Protein AF-A0A935DKV4-F1 (afdb_monomer_lite)

Sequence (90 aa):
MSVVQLMHRRLLKGEQWRWYLSDVLLPGAGAVLVALAASLAPVPSTRLGALALVAAVYAVAASVAAASAPVSREMIRARLFRRLWPTSPL

Foldseek 3Di:
DPPPPPPVPPDDPPCVVVCCVQAPVQLVVLLVVLVVVLVPDDDDPDPVVNVVSVVVSVVRSVVRSCCRGPVNVVVVVVVVVCVVDPPDDD

Secondary structure (DSSP, 8-state):
------GGGT--TTHHHHHIIIIIHHHHHHHHHHHHHHTTSPPPSSHHHHHHHHHHHHHHHHHHHHHHSHHHHHHHHHHHHHHH------

Radius of gyration: 19.18 Å; chains: 1; bounding box: 29×51×48 Å

pLDDT: mean 78.93, std 15.4, range [37.44, 97.31]

Structure (mmCIF, N/CA/C/O backbone):
data_AF-A0A935DKV4-F1
#
_entry.id   AF-A0A935DKV4-F1
#
loop_
_atom_site.group_PDB
_atom_site.id
_atom_site.type_symbol
_atom_site.label_atom_id
_atom_site.label_alt_id
_atom_site.label_comp_id
_atom_site.label_asym_id
_atom_site.label_entity_id
_atom_site.label_seq_id
_atom_site.pdbx_PDB_ins_code
_atom_site.Cartn_x
_atom_site.Cartn_y
_atom_site.Cartn_z
_atom_site.occupancy
_atom_site.B_iso_or_equiv
_atom_site.auth_seq_id
_atom_site.auth_comp_id
_atom_site.auth_asym_id
_atom_site.auth_atom_id
_atom_site.pdbx_PDB_model_num
ATOM 1 N N . MET A 1 1 ? 13.278 5.250 26.486 1.00 37.44 1 MET A N 1
ATOM 2 C CA . MET A 1 1 ? 12.139 4.382 26.860 1.00 37.44 1 MET A CA 1
ATOM 3 C C . MET A 1 1 ? 11.284 4.159 25.626 1.00 37.44 1 MET A C 1
ATOM 5 O O . MET A 1 1 ? 10.433 4.981 25.317 1.00 37.44 1 MET A O 1
ATOM 9 N N . SER A 1 2 ? 11.557 3.097 24.871 1.00 45.31 2 SER A N 1
ATOM 10 C CA . SER A 1 2 ? 10.725 2.713 23.730 1.00 45.31 2 SER A CA 1
ATOM 11 C C . SER A 1 2 ? 9.443 2.108 24.288 1.00 45.31 2 SER A C 1
ATOM 13 O O . SER A 1 2 ? 9.448 0.980 24.774 1.00 45.31 2 SER A O 1
ATOM 15 N N . VAL A 1 3 ? 8.362 2.887 24.313 1.00 47.66 3 VAL A N 1
ATOM 16 C CA . VAL A 1 3 ? 7.038 2.381 24.683 1.00 47.66 3 VAL A CA 1
ATOM 17 C C . VAL A 1 3 ? 6.614 1.423 23.578 1.00 47.66 3 VAL A C 1
ATOM 19 O O . VAL A 1 3 ? 6.083 1.835 22.550 1.00 47.66 3 VAL A O 1
ATOM 22 N N . VAL A 1 4 ? 6.889 0.133 23.762 1.00 48.34 4 VAL A N 1
ATOM 23 C CA . VAL A 1 4 ? 6.284 -0.908 22.937 1.00 48.34 4 VAL A CA 1
ATOM 24 C C . VAL A 1 4 ? 4.804 -0.903 23.304 1.00 48.34 4 VAL A C 1
ATOM 26 O O . VAL A 1 4 ? 4.410 -1.399 24.359 1.00 48.34 4 VAL A O 1
ATOM 29 N N . GLN A 1 5 ? 3.987 -0.264 22.466 1.00 51.22 5 GLN A N 1
ATOM 30 C CA . GLN A 1 5 ? 2.530 -0.338 22.520 1.00 51.22 5 GLN A CA 1
ATOM 31 C C . GLN A 1 5 ? 2.137 -1.797 22.256 1.00 51.22 5 GLN A C 1
ATOM 33 O O . GLN A 1 5 ? 1.878 -2.199 21.125 1.00 51.22 5 GLN A O 1
ATOM 38 N N . LEU A 1 6 ? 2.154 -2.623 23.304 1.00 53.00 6 LEU A N 1
ATOM 39 C CA . LEU A 1 6 ? 1.695 -4.008 23.275 1.00 53.00 6 LEU A CA 1
ATOM 40 C C . LEU A 1 6 ? 0.162 -4.012 23.142 1.00 53.00 6 LEU A C 1
ATOM 42 O O . LEU A 1 6 ? -0.564 -4.298 24.094 1.00 53.00 6 LEU A O 1
ATOM 46 N N . MET A 1 7 ? -0.327 -3.716 21.932 1.00 57.22 7 MET A N 1
ATOM 47 C CA . MET A 1 7 ? -1.729 -3.859 21.503 1.00 57.22 7 MET A CA 1
ATOM 48 C C . MET A 1 7 ? -2.292 -5.251 21.838 1.00 57.22 7 MET A C 1
ATOM 50 O O . MET A 1 7 ? -3.485 -5.413 22.080 1.00 57.22 7 MET A O 1
ATOM 54 N N . HIS A 1 8 ? -1.421 -6.261 21.938 1.00 54.41 8 HIS A N 1
ATOM 55 C CA . HIS A 1 8 ? -1.772 -7.637 22.285 1.00 54.41 8 HIS A CA 1
ATOM 56 C C . HIS A 1 8 ? -2.414 -7.815 23.666 1.00 54.41 8 HIS A C 1
ATOM 58 O O . HIS A 1 8 ? -3.131 -8.791 23.862 1.00 54.41 8 HIS A O 1
ATOM 64 N N . ARG A 1 9 ? -2.197 -6.904 24.627 1.00 53.50 9 ARG A N 1
ATOM 65 C CA . ARG A 1 9 ? -2.679 -7.107 26.007 1.00 53.50 9 ARG A CA 1
ATOM 66 C C . ARG A 1 9 ? -4.081 -6.546 26.277 1.00 53.50 9 ARG A C 1
ATOM 68 O O . ARG A 1 9 ? -4.669 -6.898 27.292 1.00 53.50 9 ARG A O 1
ATOM 75 N N . ARG A 1 10 ? -4.614 -5.682 25.399 1.00 55.44 10 ARG A N 1
ATOM 76 C CA . ARG A 1 10 ? -5.927 -5.018 25.574 1.00 55.44 10 ARG A CA 1
ATOM 77 C C . ARG A 1 10 ? -7.054 -5.585 24.725 1.00 55.44 10 ARG A C 1
ATOM 79 O O . ARG A 1 10 ? -8.209 -5.258 24.958 1.00 55.44 10 ARG A O 1
ATOM 86 N N . LEU A 1 11 ? -6.736 -6.425 23.754 1.00 58.88 11 LEU A N 1
ATOM 87 C CA . LEU A 1 11 ? -7.737 -6.934 22.842 1.00 58.88 11 LEU A CA 1
ATOM 88 C C . LEU A 1 11 ? -8.467 -8.136 23.460 1.00 58.88 11 LEU A C 1
ATOM 90 O O . LEU A 1 11 ? -8.064 -9.286 23.279 1.00 58.88 11 LEU A O 1
ATOM 94 N N . LEU A 1 12 ? -9.546 -7.856 24.196 1.00 62.03 12 LEU A N 1
ATOM 95 C CA . LEU A 1 12 ? -10.565 -8.842 24.567 1.00 62.03 12 LEU A CA 1
ATOM 96 C C . LEU A 1 12 ? -10.978 -9.628 23.310 1.00 62.03 12 LEU A C 1
ATOM 98 O O . LEU A 1 12 ? -11.193 -9.036 22.248 1.00 62.03 12 LEU A O 1
ATOM 102 N N . LYS A 1 13 ? -11.055 -10.963 23.406 1.00 57.78 13 LYS A N 1
ATOM 103 C CA . LYS A 1 13 ? -11.486 -11.850 22.309 1.00 57.78 13 LYS A CA 1
ATOM 104 C C . LYS A 1 13 ? -12.860 -11.374 21.805 1.00 57.78 13 LYS A C 1
ATOM 106 O O . LYS A 1 13 ? -13.859 -11.572 22.481 1.00 57.78 13 LYS A O 1
ATOM 111 N N . GLY A 1 14 ? -12.884 -10.683 20.664 1.00 66.75 14 GLY A N 1
ATOM 112 C CA . GLY A 1 14 ? -14.067 -10.000 20.115 1.00 66.75 14 GLY A CA 1
ATOM 113 C C . GLY A 1 14 ? -13.768 -8.592 19.585 1.00 66.75 14 GLY A C 1
ATOM 114 O O . GLY A 1 14 ? -14.187 -8.250 18.483 1.00 66.75 14 GLY A O 1
ATOM 115 N N . GLU A 1 15 ? -12.951 -7.804 20.291 1.00 67.69 15 GLU A N 1
ATOM 116 C CA . GLU A 1 15 ? -12.550 -6.462 19.833 1.00 67.69 15 GLU A CA 1
ATOM 117 C C . GLU A 1 15 ? -11.400 -6.482 18.817 1.00 67.69 15 GLU A C 1
ATOM 119 O O . GLU A 1 15 ? -11.228 -5.518 18.076 1.00 67.69 15 GLU A O 1
ATOM 124 N N . GLN A 1 16 ? -10.661 -7.596 18.716 1.00 72.56 16 GLN A N 1
ATOM 125 C CA . GLN A 1 16 ? -9.608 -7.796 17.702 1.00 72.56 16 GLN A CA 1
ATOM 126 C C . GLN A 1 16 ? -10.131 -7.613 16.288 1.00 72.56 16 GLN A C 1
ATOM 128 O O . GLN A 1 16 ? -9.543 -6.874 15.506 1.00 72.56 16 GLN A O 1
ATOM 133 N N . TRP A 1 17 ? -11.253 -8.258 15.975 1.00 72.62 17 TRP A N 1
ATOM 134 C CA . TRP A 1 17 ? -11.856 -8.167 14.653 1.00 72.62 17 TRP A CA 1
ATOM 135 C C . TRP A 1 17 ? -12.319 -6.753 14.355 1.00 72.62 17 TRP A C 1
ATOM 137 O O . TRP A 1 17 ? -12.044 -6.246 13.276 1.00 72.62 17 TRP A O 1
ATOM 147 N N . ARG A 1 18 ? -12.943 -6.078 15.325 1.00 74.88 18 ARG A N 1
ATOM 148 C CA . ARG A 1 18 ? -13.350 -4.682 15.157 1.00 74.88 18 ARG A CA 1
ATOM 149 C C . ARG A 1 18 ? -12.151 -3.780 14.875 1.00 74.88 18 ARG A C 1
ATOM 151 O O . ARG A 1 18 ? -12.228 -2.989 13.946 1.00 74.88 18 ARG A O 1
ATOM 158 N N . TRP A 1 19 ? -11.058 -3.953 15.614 1.00 74.00 19 TRP A N 1
ATOM 159 C CA . TRP A 1 19 ? -9.826 -3.192 15.424 1.00 74.00 19 TRP A CA 1
ATOM 160 C C . TRP A 1 19 ? -9.172 -3.466 14.062 1.00 74.00 19 TRP A C 1
ATOM 162 O O . TRP A 1 19 ? -8.828 -2.538 13.342 1.00 74.00 19 TRP A O 1
ATOM 172 N N . TYR A 1 20 ? -9.071 -4.731 13.643 1.00 75.88 20 TYR A N 1
ATOM 173 C CA . TYR A 1 20 ? -8.573 -5.074 12.307 1.00 75.88 20 TYR A CA 1
ATOM 174 C C . TYR A 1 20 ? -9.450 -4.484 11.194 1.00 75.88 20 TYR A C 1
ATOM 176 O O . TYR A 1 20 ? -8.934 -3.937 10.218 1.00 75.88 20 TYR A O 1
ATOM 184 N N . LEU A 1 21 ? -10.773 -4.562 11.345 1.00 78.94 21 LEU A N 1
ATOM 185 C CA . LEU A 1 21 ? -11.719 -4.013 10.379 1.00 78.94 21 LEU A CA 1
ATOM 186 C C . LEU A 1 21 ? -11.659 -2.477 10.319 1.00 78.94 21 LEU A C 1
ATOM 188 O O . LEU A 1 21 ? -11.756 -1.915 9.233 1.00 78.94 21 LEU A O 1
ATOM 192 N N . SER A 1 22 ? -11.488 -1.787 11.449 1.00 75.62 22 SER A N 1
ATOM 193 C CA . SER A 1 22 ? -11.452 -0.319 11.480 1.00 75.62 22 SER A CA 1
ATOM 194 C C . SER A 1 22 ? -10.099 0.258 11.073 1.00 75.62 22 SER A C 1
ATOM 196 O O . SER A 1 22 ? -10.050 1.229 10.316 1.00 75.62 22 SER A O 1
ATOM 198 N N . ASP A 1 23 ? -9.006 -0.338 11.548 1.00 77.38 23 ASP A N 1
ATOM 199 C CA . ASP A 1 23 ? -7.683 0.287 11.498 1.00 77.38 23 ASP A CA 1
ATOM 200 C C . ASP A 1 23 ? -6.834 -0.245 10.341 1.00 77.38 23 ASP A C 1
ATOM 202 O O . ASP A 1 23 ? -5.976 0.475 9.831 1.00 77.38 23 ASP A O 1
ATOM 206 N N . VAL A 1 24 ? -7.084 -1.481 9.889 1.00 82.00 24 VAL A N 1
ATOM 207 C CA . VAL A 1 24 ? -6.275 -2.147 8.852 1.00 82.00 24 VAL A CA 1
ATOM 208 C C . VAL A 1 24 ? -7.031 -2.289 7.537 1.00 82.00 24 VAL A C 1
ATOM 210 O O . VAL A 1 24 ? -6.435 -2.112 6.473 1.00 82.00 24 VAL A O 1
ATOM 213 N N . LEU A 1 25 ? -8.339 -2.563 7.579 1.00 86.94 25 LEU A N 1
ATOM 214 C CA . LEU A 1 25 ? -9.106 -2.847 6.365 1.00 86.94 25 LEU A CA 1
ATOM 215 C C . LEU A 1 25 ? -9.137 -1.658 5.404 1.00 86.94 25 LEU A C 1
ATOM 217 O O . LEU A 1 25 ? -8.976 -1.846 4.205 1.00 86.94 25 LEU A O 1
ATOM 221 N N . LEU A 1 26 ? -9.317 -0.438 5.913 1.00 85.00 26 LEU A N 1
ATOM 222 C CA . LEU A 1 26 ? -9.454 0.745 5.066 1.00 85.00 26 LEU A CA 1
ATOM 223 C C . LEU A 1 26 ? -8.122 1.158 4.401 1.00 85.00 26 LEU A C 1
ATOM 225 O O . LEU A 1 26 ? -8.115 1.333 3.180 1.00 85.00 26 LEU A O 1
ATOM 229 N N . PRO A 1 27 ? -6.981 1.240 5.121 1.00 86.50 27 PRO A N 1
ATOM 230 C CA . PRO A 1 27 ? -5.671 1.405 4.485 1.00 86.50 27 PRO A CA 1
ATOM 231 C C . PRO A 1 27 ? -5.308 0.253 3.542 1.00 86.50 27 PRO A C 1
ATOM 233 O O . PRO A 1 27 ? -4.803 0.495 2.446 1.00 86.50 27 PRO A O 1
ATOM 236 N N . GLY A 1 28 ? -5.593 -0.989 3.947 1.00 88.25 28 GLY A N 1
ATOM 237 C CA . GLY A 1 28 ? -5.303 -2.187 3.162 1.00 88.25 28 GLY A CA 1
ATOM 238 C C . GLY A 1 28 ? -6.096 -2.237 1.858 1.00 88.25 28 GLY A C 1
ATOM 239 O O . GLY A 1 28 ? -5.514 -2.439 0.796 1.00 88.25 28 GLY A O 1
ATOM 240 N N . ALA A 1 29 ? -7.402 -1.974 1.911 1.00 91.88 29 ALA A N 1
ATOM 241 C CA . ALA A 1 29 ? -8.258 -1.902 0.732 1.00 91.88 29 ALA A CA 1
ATOM 242 C C . ALA A 1 29 ? -7.781 -0.815 -0.238 1.00 91.88 29 ALA A C 1
ATOM 244 O O . ALA A 1 29 ? -7.691 -1.064 -1.437 1.00 91.88 29 ALA A O 1
ATOM 245 N N . GLY A 1 30 ? -7.399 0.361 0.273 1.00 90.19 30 GLY A N 1
ATOM 246 C CA . GLY A 1 30 ? -6.828 1.427 -0.548 1.00 90.19 30 GLY A CA 1
ATOM 247 C C . GLY A 1 30 ? -5.552 0.997 -1.280 1.00 90.19 30 GLY A C 1
ATOM 248 O O . GLY A 1 30 ? -5.433 1.212 -2.484 1.00 90.19 30 GLY A O 1
ATOM 249 N N . ALA A 1 31 ? -4.626 0.329 -0.587 1.00 90.75 31 ALA A N 1
ATOM 250 C CA . ALA A 1 31 ? -3.406 -0.196 -1.202 1.00 90.75 31 ALA A CA 1
ATOM 251 C C . ALA A 1 31 ? -3.694 -1.289 -2.251 1.00 90.75 31 ALA A C 1
ATOM 253 O O . ALA A 1 31 ? -3.095 -1.279 -3.327 1.00 90.75 31 ALA A O 1
ATOM 254 N N . VAL A 1 32 ? -4.640 -2.195 -1.976 1.00 93.19 32 VAL A N 1
ATOM 255 C CA . VAL A 1 32 ? -5.066 -3.238 -2.925 1.00 93.19 32 VAL A CA 1
ATOM 256 C C . VAL A 1 32 ? -5.670 -2.620 -4.184 1.00 93.19 32 VAL A C 1
ATOM 258 O O . VAL A 1 32 ? -5.326 -3.040 -5.284 1.00 93.19 32 VAL A O 1
ATOM 261 N N . LEU A 1 33 ? -6.513 -1.594 -4.054 1.00 94.56 33 LEU A N 1
ATOM 262 C CA . LEU A 1 33 ? -7.083 -0.893 -5.208 1.00 94.56 33 LEU A CA 1
ATOM 263 C C . LEU A 1 33 ? -6.005 -0.226 -6.068 1.00 94.56 33 LEU A C 1
ATOM 265 O O . LEU A 1 33 ? -6.078 -0.299 -7.292 1.00 94.56 33 LEU A O 1
ATOM 269 N N . VAL A 1 34 ? -4.979 0.371 -5.451 1.00 93.50 34 VAL A N 1
ATOM 270 C CA . VAL A 1 34 ? -3.831 0.933 -6.182 1.00 93.50 34 VAL A CA 1
ATOM 271 C C . VAL A 1 34 ? -3.072 -0.161 -6.936 1.00 93.50 34 VAL A C 1
ATOM 273 O O . VAL A 1 34 ? -2.744 0.022 -8.106 1.00 93.50 34 VAL A O 1
ATOM 276 N N . ALA A 1 35 ? -2.825 -1.310 -6.302 1.00 91.69 35 ALA A N 1
ATOM 277 C CA . ALA A 1 35 ? -2.154 -2.438 -6.947 1.00 91.69 35 ALA A CA 1
ATOM 278 C C . ALA A 1 35 ? -2.979 -3.020 -8.110 1.00 91.69 35 ALA A C 1
ATOM 280 O O . ALA A 1 35 ? -2.432 -3.299 -9.176 1.00 91.69 35 ALA A O 1
ATOM 281 N N . LEU A 1 36 ? -4.298 -3.148 -7.939 1.00 94.44 36 LEU A N 1
ATOM 282 C CA . LEU A 1 36 ? -5.211 -3.582 -8.998 1.00 94.44 36 LEU A CA 1
ATOM 283 C C . LEU A 1 36 ? -5.225 -2.590 -10.163 1.00 94.44 36 LEU A C 1
ATOM 285 O O . LEU A 1 36 ? -5.114 -3.005 -11.312 1.00 94.44 36 LEU A O 1
ATOM 289 N N . ALA A 1 37 ? -5.284 -1.287 -9.892 1.00 92.81 37 ALA A N 1
ATOM 290 C CA . ALA A 1 37 ? -5.198 -0.273 -10.939 1.00 92.81 37 ALA A CA 1
ATOM 291 C C . ALA A 1 37 ? -3.853 -0.338 -11.685 1.00 92.81 37 ALA A C 1
ATOM 293 O O . ALA A 1 37 ? -3.819 -0.259 -12.911 1.00 92.81 37 ALA A O 1
ATOM 294 N N . ALA A 1 38 ? -2.751 -0.554 -10.963 1.00 92.19 38 ALA A N 1
ATOM 295 C CA . ALA A 1 38 ? -1.424 -0.707 -11.549 1.00 92.19 38 ALA A CA 1
ATOM 296 C C . ALA A 1 38 ? -1.278 -1.970 -12.411 1.00 92.19 38 ALA A C 1
ATOM 298 O O . ALA A 1 38 ? -0.473 -1.975 -13.337 1.00 92.19 38 ALA A O 1
ATOM 299 N N . SER A 1 39 ? -2.066 -3.019 -12.156 1.00 92.19 39 SER A N 1
ATOM 300 C CA . SER A 1 39 ? -2.054 -4.242 -12.974 1.00 92.19 39 SER A CA 1
ATOM 301 C C . SER A 1 39 ? -2.524 -4.022 -14.417 1.00 92.19 39 SER A C 1
ATOM 303 O O . SER A 1 39 ? -2.202 -4.818 -15.294 1.00 92.19 39 SER A O 1
ATOM 305 N N . LEU A 1 40 ? -3.243 -2.924 -14.674 1.00 93.94 40 LEU A N 1
ATOM 306 C CA . LEU A 1 40 ? -3.663 -2.514 -16.015 1.00 93.94 40 LEU A CA 1
ATOM 307 C C . LEU A 1 40 ? -2.563 -1.752 -16.772 1.00 93.94 40 LEU A C 1
ATOM 309 O O . LEU A 1 40 ? -2.712 -1.482 -17.964 1.00 93.94 40 LEU A O 1
ATOM 313 N N . ALA A 1 41 ? -1.475 -1.369 -16.095 1.00 90.62 41 ALA A N 1
ATOM 314 C CA . ALA A 1 41 ? -0.373 -0.657 -16.720 1.00 90.62 41 ALA A CA 1
ATOM 315 C C . ALA A 1 41 ? 0.465 -1.602 -17.607 1.00 90.62 41 ALA A C 1
ATOM 317 O O . ALA A 1 41 ? 0.646 -2.774 -17.269 1.00 90.62 41 ALA A O 1
ATOM 318 N N . PRO A 1 42 ? 1.033 -1.103 -18.720 1.00 91.75 42 PRO A N 1
ATOM 319 C CA . PRO A 1 42 ? 1.929 -1.893 -19.555 1.00 91.75 42 PRO A CA 1
ATOM 320 C C . PRO A 1 42 ? 3.145 -2.391 -18.768 1.00 91.75 42 PRO A C 1
ATOM 322 O O . PRO A 1 42 ? 3.776 -1.626 -18.035 1.00 91.75 42 PRO A O 1
ATOM 325 N N . VAL A 1 43 ? 3.512 -3.661 -18.961 1.00 90.75 43 VAL A N 1
ATOM 326 C CA . VAL A 1 43 ? 4.701 -4.243 -18.328 1.00 90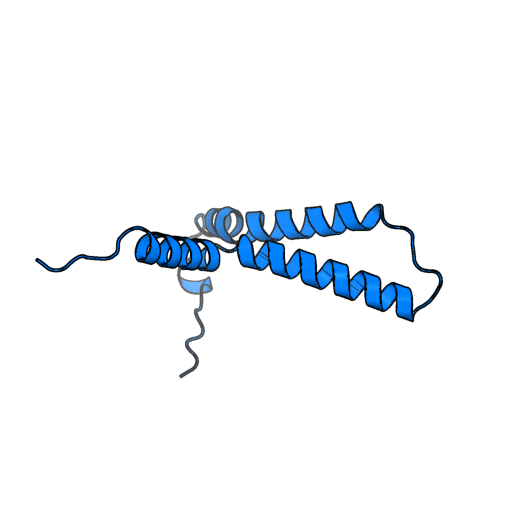.75 43 VAL A CA 1
ATOM 327 C C . VAL A 1 43 ? 5.962 -3.661 -18.982 1.00 90.75 43 VAL A C 1
ATOM 329 O O . VAL A 1 43 ? 6.137 -3.802 -20.196 1.00 90.75 43 VAL A O 1
ATOM 332 N N . PRO A 1 44 ? 6.866 -3.023 -18.217 1.00 92.69 44 PRO A N 1
ATOM 333 C CA . PRO A 1 44 ? 8.104 -2.484 -18.764 1.00 92.69 44 PRO A CA 1
ATOM 334 C C . PRO A 1 44 ? 9.014 -3.597 -19.295 1.00 92.69 44 PRO A C 1
ATOM 336 O O . PRO A 1 44 ? 9.216 -4.614 -18.634 1.00 92.69 44 PRO A O 1
ATOM 339 N N . SER A 1 45 ? 9.632 -3.378 -20.456 1.00 94.31 45 SER A N 1
ATOM 340 C CA . SER A 1 45 ? 10.576 -4.329 -21.064 1.00 94.31 45 SER A CA 1
ATOM 341 C C . SER A 1 45 ? 11.958 -4.335 -20.399 1.00 94.31 45 SER A C 1
ATOM 343 O O . SER A 1 45 ? 12.738 -5.268 -20.584 1.00 94.31 45 SER A O 1
ATOM 345 N N . THR A 1 46 ? 12.279 -3.301 -19.615 1.00 97.19 46 THR A N 1
ATOM 346 C CA . THR A 1 46 ? 13.575 -3.146 -18.946 1.00 97.19 46 THR A CA 1
ATOM 347 C C . THR A 1 46 ? 13.447 -3.298 -17.434 1.00 97.19 46 THR A C 1
ATOM 349 O O . THR A 1 46 ? 12.4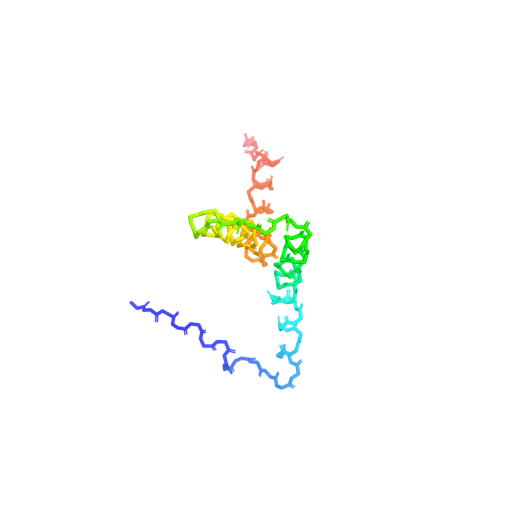52 -2.901 -16.825 1.00 97.19 46 THR A O 1
ATOM 352 N N . ARG A 1 47 ? 14.507 -3.810 -16.792 1.00 96.31 47 ARG A N 1
ATOM 353 C CA . ARG A 1 47 ? 14.572 -3.932 -15.324 1.00 96.31 47 ARG A CA 1
ATOM 354 C C . ARG A 1 47 ? 14.461 -2.580 -14.622 1.00 96.31 47 ARG A C 1
ATOM 356 O O . ARG A 1 47 ? 13.815 -2.488 -13.585 1.00 96.31 47 ARG A O 1
ATOM 363 N N . LEU A 1 48 ? 15.064 -1.535 -15.195 1.00 97.31 48 LEU A N 1
ATOM 364 C CA . LEU A 1 48 ? 14.980 -0.181 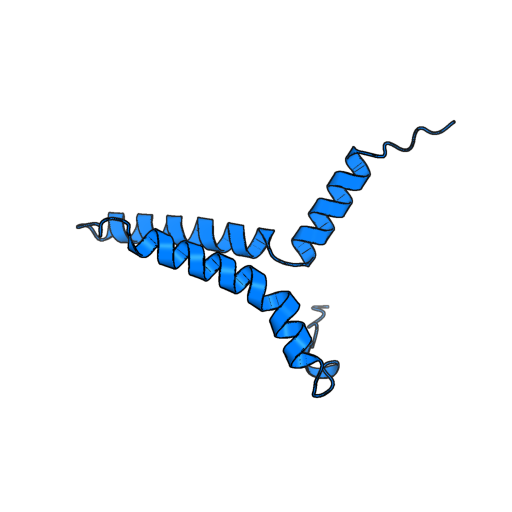-14.650 1.00 97.31 48 LEU A CA 1
ATOM 365 C C . LEU A 1 48 ? 13.547 0.363 -14.729 1.00 97.31 48 LEU A C 1
ATOM 367 O O . LEU A 1 48 ? 13.067 0.944 -13.762 1.00 97.31 48 LEU A O 1
ATOM 371 N N . GLY A 1 49 ? 12.845 0.116 -15.841 1.00 95.12 49 GLY A N 1
ATOM 372 C CA . GLY A 1 49 ? 11.433 0.469 -15.980 1.00 95.12 49 GLY A CA 1
ATOM 373 C C . GLY A 1 49 ? 10.547 -0.284 -14.987 1.00 95.12 49 GLY A C 1
ATOM 374 O O . GLY A 1 49 ? 9.681 0.323 -14.364 1.00 95.12 49 GLY A O 1
ATOM 375 N N . ALA A 1 50 ? 10.802 -1.579 -14.775 1.00 94.31 50 ALA A N 1
ATOM 376 C CA . ALA A 1 50 ? 10.093 -2.374 -13.772 1.00 94.31 50 ALA A CA 1
ATOM 377 C C . ALA A 1 50 ? 10.327 -1.837 -12.351 1.00 94.31 50 ALA A C 1
ATOM 379 O O . ALA A 1 50 ? 9.373 -1.671 -11.594 1.00 94.31 50 ALA A O 1
ATOM 380 N N . LEU A 1 51 ? 11.573 -1.495 -12.008 1.00 97.12 51 LEU A N 1
ATOM 381 C CA . LEU A 1 51 ? 11.909 -0.886 -10.721 1.00 97.12 51 LEU A CA 1
ATOM 382 C C . LEU A 1 51 ? 11.204 0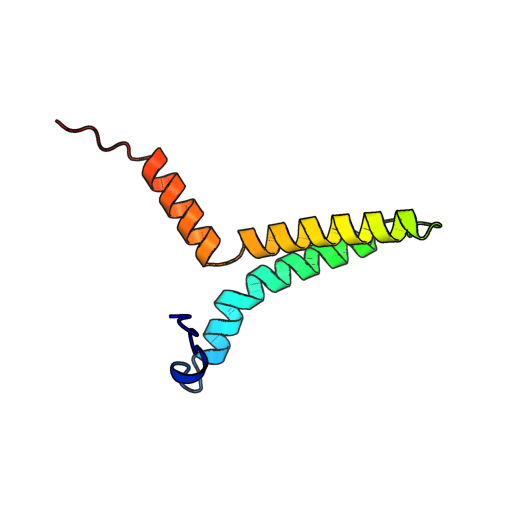.464 -10.533 1.00 97.12 51 LEU A C 1
ATOM 384 O O . LEU A 1 51 ? 10.643 0.713 -9.468 1.00 97.12 51 LEU A O 1
ATOM 388 N N . ALA A 1 52 ? 11.196 1.313 -11.564 1.00 96.06 52 ALA A N 1
ATOM 389 C CA . ALA A 1 52 ? 10.524 2.609 -11.530 1.00 96.06 52 ALA A CA 1
ATOM 390 C C . ALA A 1 52 ? 9.005 2.464 -11.349 1.00 96.06 52 ALA A C 1
ATOM 392 O O . ALA A 1 52 ? 8.419 3.164 -10.523 1.00 96.06 52 ALA A O 1
ATOM 393 N N . LEU A 1 53 ? 8.377 1.522 -12.062 1.00 94.06 53 LEU A N 1
ATOM 394 C CA . LEU A 1 53 ? 6.952 1.227 -11.919 1.00 94.06 53 LEU A CA 1
ATOM 395 C C . LEU A 1 53 ? 6.630 0.743 -10.501 1.00 94.06 53 LEU A C 1
ATOM 397 O O . LEU A 1 53 ? 5.730 1.282 -9.865 1.00 94.06 53 LEU A O 1
ATOM 401 N N . VAL A 1 54 ? 7.389 -0.221 -9.974 1.00 95.44 54 VAL A N 1
ATOM 402 C CA . VAL A 1 54 ? 7.194 -0.731 -8.607 1.00 95.44 54 VAL A CA 1
ATOM 403 C C . VAL A 1 54 ? 7.369 0.381 -7.573 1.00 95.44 54 VAL A C 1
ATOM 405 O O . VAL A 1 54 ? 6.544 0.501 -6.669 1.00 95.44 54 VAL A O 1
ATOM 408 N N . ALA A 1 55 ? 8.390 1.230 -7.719 1.00 96.88 55 ALA A N 1
ATOM 409 C CA . ALA A 1 55 ? 8.614 2.361 -6.823 1.00 96.88 55 ALA A CA 1
ATOM 410 C C . ALA A 1 55 ? 7.449 3.363 -6.858 1.00 96.88 55 ALA A C 1
ATOM 412 O O . ALA A 1 55 ? 6.996 3.813 -5.805 1.00 96.88 55 ALA A O 1
ATOM 413 N N . ALA A 1 56 ? 6.925 3.674 -8.047 1.00 95.75 56 ALA A N 1
ATOM 414 C CA . ALA A 1 56 ? 5.780 4.564 -8.207 1.00 95.75 56 ALA A CA 1
ATOM 415 C C . ALA A 1 56 ? 4.508 3.976 -7.576 1.00 95.75 56 ALA A C 1
ATOM 417 O O . ALA A 1 56 ? 3.846 4.644 -6.782 1.00 95.75 56 ALA A O 1
ATOM 418 N N . VAL A 1 57 ? 4.195 2.709 -7.866 1.00 96.00 57 VAL A N 1
ATOM 419 C CA . VAL A 1 57 ? 3.035 2.007 -7.295 1.00 96.00 57 VAL A CA 1
ATOM 420 C C . VAL A 1 57 ? 3.138 1.945 -5.775 1.00 96.00 57 VAL A C 1
ATOM 422 O O . VAL A 1 57 ? 2.166 2.244 -5.082 1.00 96.00 57 VAL A O 1
ATOM 425 N N . TYR A 1 58 ? 4.322 1.629 -5.245 1.00 95.25 58 TYR A N 1
ATOM 426 C CA . TYR A 1 58 ? 4.576 1.624 -3.809 1.00 95.25 58 TYR A CA 1
ATOM 427 C C . TYR A 1 58 ? 4.363 3.006 -3.188 1.00 95.25 58 TYR A C 1
ATOM 429 O O . TYR A 1 58 ? 3.662 3.115 -2.186 1.00 95.25 58 TYR A O 1
ATOM 437 N N . ALA A 1 59 ? 4.911 4.068 -3.787 1.00 96.31 59 ALA A N 1
ATOM 438 C CA . ALA A 1 59 ? 4.751 5.427 -3.279 1.00 96.31 59 ALA A CA 1
ATOM 439 C C . ALA A 1 59 ? 3.271 5.837 -3.212 1.00 96.31 59 ALA A C 1
ATOM 441 O O . ALA A 1 59 ? 2.828 6.399 -2.207 1.00 96.31 59 ALA A O 1
ATOM 442 N N . VAL A 1 60 ? 2.484 5.503 -4.238 1.00 95.69 60 VAL A N 1
ATOM 443 C CA . VAL A 1 60 ? 1.043 5.792 -4.266 1.00 95.69 60 VAL A CA 1
ATOM 444 C C . VAL A 1 60 ? 0.297 4.952 -3.229 1.00 95.69 60 VAL A C 1
ATOM 446 O O . VAL A 1 60 ? -0.459 5.505 -2.432 1.00 95.69 60 VAL A O 1
ATOM 449 N N . ALA A 1 61 ? 0.537 3.641 -3.177 1.00 93.12 61 ALA A N 1
ATOM 450 C CA . ALA A 1 61 ? -0.120 2.742 -2.228 1.00 93.12 61 ALA A CA 1
ATOM 451 C C . ALA A 1 61 ? 0.187 3.130 -0.773 1.00 93.12 61 ALA A C 1
ATOM 453 O O . ALA A 1 61 ? -0.726 3.218 0.048 1.00 93.12 61 ALA A O 1
ATOM 454 N N . ALA A 1 62 ? 1.449 3.441 -0.468 1.00 90.88 62 ALA A N 1
ATOM 455 C CA . ALA A 1 62 ? 1.873 3.937 0.836 1.00 90.88 62 ALA A CA 1
ATOM 456 C C . ALA A 1 62 ? 1.192 5.268 1.182 1.00 90.88 62 ALA A C 1
ATOM 458 O O . ALA A 1 62 ? 0.728 5.437 2.307 1.00 90.88 62 ALA A O 1
ATOM 459 N N . SER A 1 63 ? 1.071 6.188 0.221 1.00 90.81 63 SER A N 1
ATOM 460 C CA . SER A 1 63 ? 0.392 7.473 0.433 1.00 90.81 63 SER A CA 1
ATOM 461 C C . SER A 1 63 ? -1.098 7.291 0.730 1.00 90.81 63 SER A C 1
ATOM 463 O O . SER A 1 63 ? -1.624 7.910 1.653 1.00 90.81 63 SER A O 1
ATOM 465 N N . VAL A 1 64 ? -1.779 6.405 -0.004 1.00 91.00 64 VAL A N 1
ATOM 466 C CA . VAL A 1 64 ? -3.197 6.081 0.217 1.00 91.00 64 VAL A CA 1
ATOM 467 C C . VAL A 1 64 ? -3.401 5.406 1.571 1.00 91.00 64 VAL A C 1
ATOM 469 O O . VAL A 1 64 ? -4.313 5.783 2.312 1.00 91.00 64 VAL A O 1
ATOM 472 N N . ALA A 1 65 ? -2.548 4.443 1.922 1.00 89.06 65 ALA A N 1
ATOM 473 C CA . ALA A 1 65 ? -2.596 3.771 3.213 1.00 89.06 65 ALA A CA 1
ATOM 474 C C . ALA A 1 65 ? -2.358 4.763 4.360 1.00 89.06 65 ALA A C 1
ATOM 476 O O . ALA A 1 65 ? -3.144 4.813 5.307 1.00 89.06 65 ALA A O 1
ATOM 477 N N . ALA A 1 66 ? -1.336 5.616 4.238 1.00 86.94 66 ALA A N 1
ATOM 478 C CA . ALA A 1 66 ? -1.034 6.658 5.209 1.00 86.94 66 ALA A CA 1
ATOM 479 C C . ALA A 1 66 ? -2.198 7.643 5.358 1.00 86.94 66 ALA A C 1
ATOM 481 O O . ALA A 1 66 ? -2.603 7.916 6.480 1.00 86.94 66 ALA A O 1
ATOM 482 N N . ALA A 1 67 ? -2.789 8.133 4.265 1.00 84.19 67 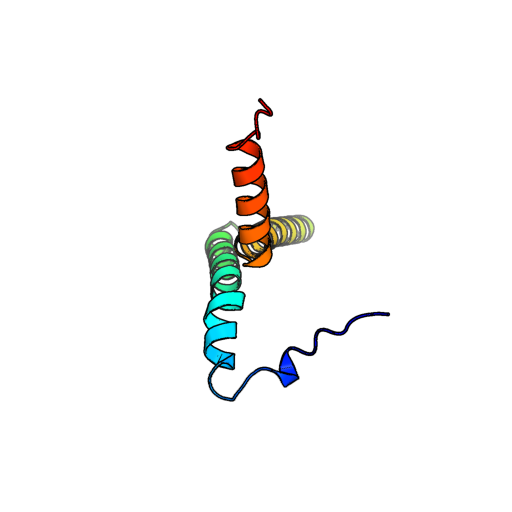ALA A N 1
ATOM 483 C CA . ALA A 1 67 ? -3.938 9.041 4.314 1.00 84.19 67 ALA A CA 1
ATOM 484 C C . ALA A 1 67 ? -5.198 8.379 4.903 1.00 84.19 67 ALA A C 1
ATOM 486 O O . ALA A 1 67 ? -6.021 9.041 5.538 1.00 84.19 67 ALA A O 1
ATOM 487 N N . SER A 1 68 ? -5.346 7.069 4.708 1.00 82.00 68 SER A N 1
ATOM 488 C CA . SER A 1 68 ? -6.492 6.303 5.194 1.00 82.00 68 SER A CA 1
ATOM 489 C C . SER A 1 68 ? -6.361 5.888 6.656 1.00 82.00 68 SER A C 1
ATOM 491 O O . SER A 1 68 ? -7.389 5.600 7.270 1.00 82.00 68 SER A O 1
ATOM 493 N N . ALA A 1 69 ? -5.145 5.892 7.210 1.00 82.56 69 ALA A N 1
ATOM 494 C CA . ALA A 1 69 ? -4.882 5.511 8.590 1.00 82.56 69 ALA A CA 1
ATOM 495 C C . ALA A 1 69 ? -5.626 6.425 9.588 1.00 82.56 69 ALA A C 1
ATOM 497 O O . ALA A 1 69 ? -5.667 7.647 9.396 1.00 82.56 69 ALA A O 1
ATOM 498 N N . PRO A 1 70 ? -6.190 5.867 10.676 1.00 71.50 70 PRO A N 1
ATOM 499 C CA . PRO A 1 70 ? -6.994 6.626 11.636 1.00 71.50 70 PRO A CA 1
ATOM 500 C C . PRO A 1 70 ? -6.235 7.810 12.252 1.00 71.50 70 PRO A C 1
ATOM 502 O O . PRO A 1 70 ? -6.765 8.919 12.296 1.00 71.50 70 PRO A O 1
ATOM 505 N N . VAL A 1 71 ? -4.958 7.619 12.603 1.00 73.50 71 VAL A N 1
ATOM 506 C CA . VAL A 1 71 ? -4.078 8.680 13.133 1.00 73.50 71 VAL A CA 1
ATOM 507 C C . VAL A 1 71 ? -3.939 9.851 12.155 1.00 73.50 71 VAL A C 1
ATOM 509 O O . VAL A 1 71 ? -4.005 11.017 12.546 1.00 73.50 71 VAL A O 1
ATOM 512 N N . SER A 1 72 ? -3.797 9.567 10.860 1.00 73.31 72 SER A N 1
ATOM 513 C CA . SER A 1 72 ? -3.693 10.606 9.834 1.00 73.31 72 SER A CA 1
ATOM 514 C C . SER A 1 72 ? -5.003 11.365 9.668 1.00 73.31 72 SER A C 1
ATOM 516 O O . SER A 1 72 ? -4.990 12.588 9.540 1.00 73.31 72 SER A O 1
ATOM 518 N N . ARG A 1 73 ? -6.145 10.668 9.730 1.00 70.38 73 ARG A N 1
ATOM 519 C CA . ARG A 1 73 ? -7.474 11.298 9.699 1.00 70.38 73 ARG A CA 1
ATOM 520 C C . ARG A 1 73 ? -7.668 12.245 10.882 1.00 70.38 73 ARG A C 1
ATOM 522 O O . ARG A 1 73 ? -8.178 13.348 10.690 1.00 70.38 73 ARG A O 1
ATOM 529 N N . GLU A 1 74 ? -7.233 11.854 12.077 1.00 77.44 74 GLU A N 1
ATOM 530 C CA . GLU A 1 74 ? -7.270 12.707 13.269 1.00 77.44 74 GLU A CA 1
ATOM 531 C C . GLU A 1 74 ? -6.342 13.915 13.147 1.00 77.44 74 GLU A C 1
ATOM 533 O O . GLU A 1 74 ? -6.776 15.039 13.395 1.00 77.44 74 GLU A O 1
ATOM 538 N N . MET A 1 75 ? -5.103 13.730 12.681 1.00 73.38 75 MET A N 1
ATOM 539 C CA . MET A 1 75 ? -4.176 14.842 12.442 1.00 73.38 75 MET A CA 1
ATOM 540 C C . MET A 1 75 ? -4.706 15.827 11.395 1.00 73.38 75 MET A C 1
ATOM 542 O O . MET A 1 75 ? -4.594 17.040 11.581 1.00 73.38 75 MET A O 1
ATOM 546 N N . ILE A 1 76 ? -5.298 15.333 10.303 1.00 74.88 76 ILE A N 1
ATOM 547 C CA . ILE A 1 76 ? -5.906 16.175 9.265 1.00 74.88 76 ILE A CA 1
ATOM 548 C C . ILE A 1 76 ? -7.097 16.937 9.844 1.00 74.88 76 ILE A C 1
ATOM 550 O O . ILE A 1 76 ? -7.158 18.154 9.682 1.00 74.88 76 ILE A O 1
ATOM 554 N N . ARG A 1 77 ? -8.002 16.266 10.569 1.00 71.75 77 ARG A N 1
ATOM 555 C CA . ARG A 1 77 ? -9.139 16.917 11.240 1.00 71.75 77 ARG A CA 1
ATOM 556 C C . ARG A 1 77 ? -8.678 17.985 12.226 1.00 71.75 77 ARG A C 1
ATOM 558 O O . ARG A 1 77 ? -9.183 19.100 12.170 1.00 71.75 77 ARG A O 1
ATOM 565 N N . ALA A 1 78 ? -7.688 17.689 13.067 1.00 73.69 78 ALA A N 1
ATOM 566 C CA . ALA A 1 78 ? -7.145 18.632 14.041 1.00 73.69 78 ALA A CA 1
ATOM 567 C C . ALA A 1 78 ? -6.517 19.866 13.370 1.00 73.69 78 ALA A C 1
ATOM 569 O O . ALA A 1 78 ? -6.724 20.995 13.818 1.00 73.69 78 ALA A O 1
ATOM 570 N N . ARG A 1 79 ? -5.784 19.674 12.264 1.00 77.00 79 ARG A N 1
ATOM 571 C CA . ARG A 1 79 ? -5.212 20.779 11.477 1.00 77.00 79 ARG A CA 1
ATOM 572 C C . ARG A 1 79 ? -6.287 21.601 10.769 1.00 77.00 79 ARG A C 1
ATOM 574 O O . ARG A 1 79 ? -6.193 22.825 10.764 1.00 77.00 79 ARG A O 1
ATOM 581 N N . LEU A 1 80 ? -7.302 20.953 10.197 1.00 76.69 80 LEU A N 1
ATOM 582 C CA . LEU A 1 80 ? -8.412 21.628 9.524 1.00 76.69 80 LEU A CA 1
ATOM 583 C C . LEU A 1 80 ? -9.235 22.455 10.522 1.00 76.69 80 LEU A C 1
ATOM 585 O O . LEU A 1 80 ? -9.523 23.617 10.259 1.00 76.69 80 LEU A O 1
ATOM 589 N N . PHE A 1 81 ? -9.529 21.895 11.698 1.00 71.94 81 PHE A N 1
ATOM 590 C CA . PHE A 1 81 ? -10.256 22.568 12.775 1.00 71.94 81 PHE A CA 1
ATOM 591 C C . PHE A 1 81 ? -9.497 23.798 13.290 1.00 71.94 81 PHE A C 1
ATOM 593 O O . PHE A 1 81 ? -10.074 24.872 13.415 1.00 71.94 81 PHE A O 1
ATOM 600 N N . ARG A 1 82 ? -8.174 23.683 13.483 1.00 66.88 82 ARG A N 1
ATOM 601 C CA . ARG A 1 82 ? -7.314 24.813 13.875 1.00 66.88 82 ARG A CA 1
ATOM 602 C C . ARG A 1 82 ? -7.250 25.915 12.807 1.00 66.88 82 ARG A C 1
ATOM 604 O O . ARG A 1 82 ? -7.053 27.075 13.144 1.00 66.88 82 ARG A O 1
ATOM 611 N N . ARG A 1 83 ? -7.403 25.566 11.526 1.00 71.56 83 ARG A N 1
ATOM 612 C CA . ARG A 1 83 ? -7.417 26.533 10.415 1.00 71.56 83 ARG A CA 1
ATOM 613 C C . ARG A 1 83 ? -8.775 27.223 10.247 1.00 71.56 83 ARG A C 1
ATOM 615 O O . ARG A 1 83 ? -8.809 28.365 9.811 1.00 71.56 83 ARG A O 1
ATOM 622 N N . LEU A 1 84 ? -9.867 26.527 10.567 1.00 67.81 84 LEU A N 1
ATOM 623 C CA . LEU A 1 84 ? -11.240 27.027 10.432 1.00 67.81 84 LEU A CA 1
ATOM 624 C C . LEU A 1 84 ? -11.736 27.783 11.673 1.00 67.81 84 LEU A C 1
ATOM 626 O O . LEU A 1 84 ? -12.623 28.618 11.544 1.00 67.81 84 LEU A O 1
ATOM 630 N N . TRP A 1 85 ? -11.154 27.531 12.847 1.00 59.66 85 TRP A N 1
ATOM 631 C CA . TRP A 1 85 ? -11.445 28.258 14.082 1.00 59.66 85 TRP A CA 1
ATOM 632 C C . TRP A 1 85 ? -10.195 29.009 14.570 1.00 59.66 85 TRP A C 1
ATOM 634 O O . T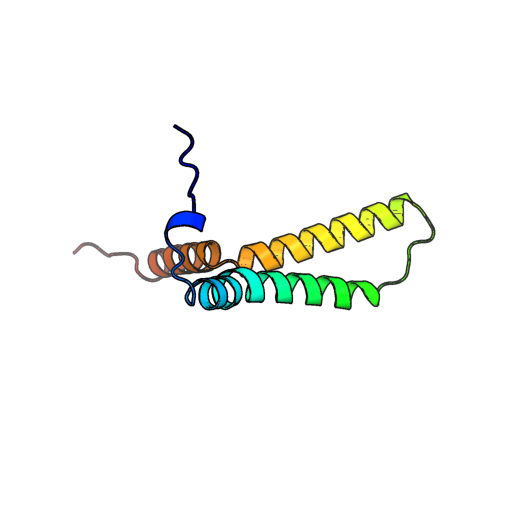RP A 1 85 ? -9.515 28.546 15.493 1.00 59.66 85 TRP A O 1
ATOM 644 N N . PRO A 1 86 ? -9.837 30.155 13.955 1.00 60.38 86 PRO A N 1
ATOM 645 C CA . PRO A 1 86 ? -8.911 31.078 14.584 1.00 60.38 86 PRO A CA 1
ATOM 646 C C . PRO A 1 86 ? -9.650 31.633 15.799 1.00 60.38 86 PRO A C 1
ATOM 648 O O . PRO A 1 86 ? -10.595 32.401 15.658 1.00 60.38 86 PRO A O 1
ATOM 651 N N . THR A 1 87 ? -9.286 31.188 16.998 1.00 64.94 87 THR A N 1
ATOM 652 C CA . THR A 1 87 ? -9.760 31.807 18.235 1.00 64.94 87 THR A CA 1
ATOM 653 C C . THR A 1 87 ? -9.362 33.279 18.198 1.00 64.94 87 THR A C 1
ATOM 655 O O . THR A 1 87 ? -8.214 33.607 18.485 1.00 64.94 87 THR A O 1
ATOM 658 N N . SER A 1 88 ? -10.280 34.149 17.783 1.00 60.12 88 SER A N 1
ATOM 659 C CA . SER A 1 88 ? -10.189 35.591 17.962 1.00 60.12 88 SER A CA 1
ATOM 660 C C . SER A 1 88 ? -10.329 35.861 19.461 1.00 60.12 88 SER A C 1
ATOM 662 O O . SER A 1 88 ? -11.405 35.591 20.004 1.00 60.12 88 SER A O 1
ATOM 664 N N . PRO A 1 89 ? -9.266 36.318 20.146 1.00 61.56 89 PRO A N 1
ATOM 665 C CA . PRO A 1 89 ? -9.395 36.773 21.516 1.00 61.56 89 PRO A CA 1
ATOM 666 C C . PRO A 1 89 ? -10.076 38.146 21.470 1.00 61.56 89 PRO A C 1
ATOM 668 O O . PRO A 1 89 ? -9.558 39.068 20.838 1.00 61.56 89 PRO A O 1
ATOM 671 N N . LEU A 1 90 ? -11.261 38.243 22.070 1.00 57.22 90 LEU A N 1
ATOM 672 C CA . LEU A 1 90 ? -11.794 39.504 22.582 1.00 57.22 90 LEU A CA 1
ATOM 673 C C . LEU A 1 90 ? -11.371 39.623 24.045 1.00 57.22 90 LEU A C 1
ATOM 675 O O . LEU A 1 90 ? -11.442 38.581 24.740 1.00 57.22 90 LEU A O 1
#